Protein AF-A0A4V6DCN6-F1 (afdb_monomer)

Radius of gyration: 33.29 Å; Cα contacts (8 Å, |Δi|>4): 86; chains: 1; bounding box: 68×56×121 Å

Structure (mmCIF, N/CA/C/O backbone):
data_AF-A0A4V6DCN6-F1
#
_entry.id   AF-A0A4V6DCN6-F1
#
loop_
_atom_site.group_PDB
_atom_site.id
_atom_site.type_symbol
_atom_site.label_atom_id
_atom_site.label_alt_id
_atom_site.label_comp_id
_atom_site.label_asym_id
_atom_site.label_entity_id
_atom_site.label_seq_id
_atom_site.pdbx_PDB_ins_code
_atom_site.Cartn_x
_atom_site.Cartn_y
_atom_site.Cartn_z
_atom_site.occupancy
_atom_site.B_iso_or_equiv
_atom_site.auth_seq_id
_atom_site.auth_comp_id
_atom_site.auth_asym_id
_atom_site.auth_atom_id
_atom_site.pdbx_PDB_model_num
ATOM 1 N N . MET A 1 1 ? -40.122 43.906 3.421 1.00 46.59 1 MET A N 1
ATOM 2 C CA . MET A 1 1 ? -39.725 44.360 2.070 1.00 46.59 1 MET A CA 1
ATOM 3 C C . MET A 1 1 ? -38.212 44.338 2.011 1.00 46.59 1 MET A C 1
ATOM 5 O O . MET A 1 1 ? -37.623 44.639 3.036 1.00 46.59 1 MET A O 1
ATOM 9 N N . THR A 1 2 ? -37.674 44.012 0.832 1.00 41.50 2 THR A N 1
ATOM 10 C CA . THR A 1 2 ? -36.264 43.833 0.426 1.00 41.50 2 THR A CA 1
ATOM 11 C C . THR A 1 2 ? -35.662 42.458 0.709 1.00 41.50 2 THR A C 1
ATOM 13 O O . THR A 1 2 ? -35.612 42.057 1.863 1.00 41.50 2 THR A O 1
ATOM 16 N N . SER A 1 3 ? -35.117 41.706 -0.240 1.00 47.59 3 SER A N 1
ATOM 17 C CA . SER A 1 3 ? -35.215 41.632 -1.705 1.00 47.59 3 SER A CA 1
ATOM 18 C C . SER A 1 3 ? -34.607 40.267 -2.047 1.00 47.59 3 SER A C 1
ATOM 20 O O . SER A 1 3 ? -33.651 39.842 -1.402 1.00 47.59 3 SER A O 1
ATOM 22 N N . GLN A 1 4 ? -35.210 39.582 -3.009 1.00 46.34 4 GLN A N 1
ATOM 23 C CA . GLN A 1 4 ? -34.698 38.380 -3.668 1.00 46.34 4 GLN A CA 1
ATOM 24 C C . GLN A 1 4 ? -33.655 38.796 -4.732 1.00 46.34 4 GLN A C 1
ATOM 26 O O . GLN A 1 4 ? -33.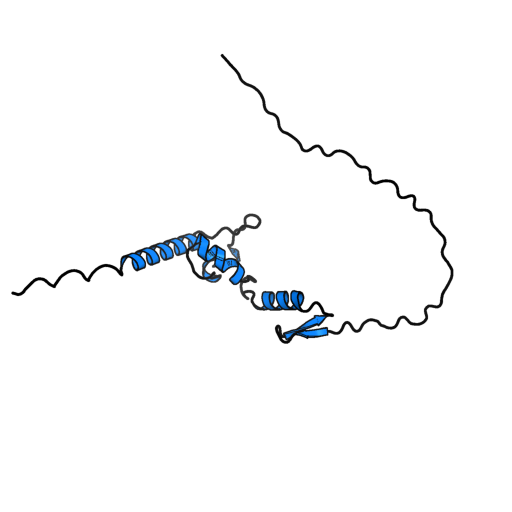444 39.998 -4.908 1.00 46.34 4 GLN A O 1
ATOM 31 N N . GLU A 1 5 ? -33.103 37.820 -5.464 1.00 47.31 5 GLU A N 1
ATOM 32 C CA . GLU A 1 5 ? -32.206 37.942 -6.636 1.00 47.31 5 GLU A CA 1
ATOM 33 C C . GLU A 1 5 ? -30.696 38.071 -6.295 1.00 47.31 5 GLU A C 1
ATOM 35 O O . GLU A 1 5 ? -30.326 38.772 -5.363 1.00 47.31 5 GLU A O 1
ATOM 40 N N . LEU A 1 6 ? -29.727 37.448 -6.976 1.00 45.19 6 LEU A N 1
ATOM 41 C CA . LEU A 1 6 ? -29.704 36.711 -8.240 1.00 45.19 6 LEU A CA 1
ATOM 42 C C . LEU A 1 6 ? -28.418 35.849 -8.262 1.00 45.19 6 LEU A C 1
ATOM 44 O O . LEU A 1 6 ? -27.385 36.245 -7.723 1.00 45.19 6 LEU A O 1
ATOM 48 N N . SER A 1 7 ? -28.498 34.675 -8.879 1.00 44.66 7 SER A N 1
ATOM 49 C CA . SER A 1 7 ? -27.378 33.790 -9.207 1.00 44.66 7 SER A CA 1
ATOM 50 C C . SER A 1 7 ? -26.418 34.444 -10.201 1.00 44.66 7 SER A C 1
ATOM 52 O O . SER A 1 7 ? -26.894 35.066 -11.141 1.00 44.66 7 SER A O 1
ATOM 54 N N . ASP A 1 8 ? -25.108 34.203 -10.101 1.00 40.66 8 ASP A N 1
ATOM 55 C CA . ASP A 1 8 ? -24.263 34.279 -11.298 1.00 40.66 8 ASP A CA 1
ATOM 56 C C . ASP A 1 8 ? -23.115 33.264 -11.252 1.00 40.66 8 ASP A C 1
ATOM 58 O O . ASP A 1 8 ? -22.229 33.295 -10.393 1.00 40.66 8 ASP A O 1
ATOM 62 N N . SER A 1 9 ? -23.200 32.299 -12.164 1.00 50.00 9 SER A N 1
ATOM 63 C CA . SER A 1 9 ? -22.186 31.288 -12.434 1.00 50.00 9 SER A CA 1
ATOM 64 C C . SER A 1 9 ? -21.173 31.871 -13.411 1.00 50.00 9 SER A C 1
ATOM 66 O O . SER A 1 9 ? -21.497 32.106 -14.569 1.00 50.00 9 SER A O 1
ATOM 68 N N . VAL A 1 10 ? -19.928 32.051 -12.975 1.00 52.41 10 VAL A N 1
ATOM 69 C CA . VAL A 1 10 ? -18.818 32.356 -13.885 1.00 52.41 10 VAL A CA 1
ATOM 70 C C . VAL A 1 10 ? -18.356 31.058 -14.544 1.00 52.41 10 VAL A C 1
ATOM 72 O O . VAL A 1 10 ? -17.744 30.199 -13.908 1.00 52.41 10 VAL A O 1
ATOM 75 N N . ALA A 1 11 ? -18.683 30.912 -15.825 1.00 51.44 11 ALA A N 1
ATOM 76 C CA . ALA A 1 11 ? -18.055 29.954 -16.724 1.00 51.44 11 ALA A CA 1
ATOM 77 C C . ALA A 1 11 ? -16.62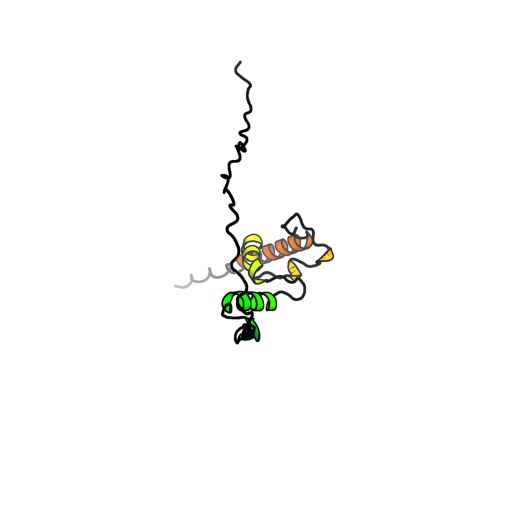3 30.419 -17.060 1.00 51.44 11 ALA A C 1
ATOM 79 O O . ALA A 1 11 ? -16.422 31.616 -17.273 1.00 51.44 11 ALA A O 1
ATOM 80 N N . PRO A 1 12 ? -15.624 29.525 -17.151 1.00 45.69 12 PRO A N 1
ATOM 81 C CA . PRO A 1 12 ? -14.406 29.840 -17.875 1.00 45.69 12 PRO A CA 1
ATOM 82 C C . PRO A 1 12 ? -14.688 29.744 -19.377 1.00 45.69 12 PRO A C 1
ATOM 84 O O . PRO A 1 12 ? -14.980 28.679 -19.922 1.00 45.69 12 PRO A O 1
ATOM 87 N N . ASP A 1 13 ? -14.630 30.910 -19.999 1.00 42.78 13 ASP A N 1
ATOM 88 C CA . ASP A 1 13 ? -14.678 31.164 -21.427 1.00 42.78 13 ASP A CA 1
ATOM 89 C C . ASP A 1 13 ? -13.533 30.416 -22.150 1.00 42.78 13 ASP A C 1
ATOM 91 O O . ASP A 1 13 ? -12.358 30.546 -21.800 1.00 42.78 13 ASP A O 1
ATOM 95 N N . LEU A 1 14 ? -13.893 29.549 -23.101 1.00 54.31 14 LEU A N 1
ATOM 96 C CA . LEU A 1 14 ? -12.974 28.820 -23.981 1.00 54.31 14 LEU A CA 1
ATOM 97 C C . LEU A 1 14 ? -12.818 29.626 -25.272 1.00 54.31 14 LEU A C 1
ATOM 99 O O . LEU A 1 14 ? -13.360 29.263 -26.317 1.00 54.31 14 LEU A O 1
ATOM 103 N N . ASP A 1 15 ? -12.081 30.729 -25.184 1.00 46.31 15 ASP A N 1
ATOM 104 C CA . ASP A 1 15 ? -11.796 31.575 -26.335 1.00 46.31 15 ASP A CA 1
ATOM 105 C C . ASP A 1 15 ? -10.623 31.030 -27.173 1.00 46.31 15 ASP A C 1
ATOM 107 O O . ASP A 1 15 ? -9.469 30.954 -26.754 1.00 46.31 15 ASP A O 1
ATOM 111 N N . SER A 1 16 ? -10.991 30.663 -28.401 1.00 52.69 16 SER A N 1
ATOM 112 C CA . SER A 1 16 ? -10.300 30.913 -29.670 1.00 52.69 16 SER A CA 1
ATOM 113 C C . SER A 1 16 ? -8.856 30.429 -29.894 1.00 52.69 16 SER A C 1
ATOM 115 O O . SER A 1 16 ? -7.861 31.058 -29.551 1.00 52.69 16 SER A O 1
ATOM 117 N N . VAL A 1 17 ? -8.793 29.368 -30.701 1.00 55.66 17 VAL A N 1
ATOM 118 C CA . VAL A 1 17 ? -7.841 29.110 -31.797 1.00 55.66 17 VAL A CA 1
ATOM 119 C C . VAL A 1 17 ? -7.060 30.322 -32.344 1.00 55.66 17 VAL A C 1
ATOM 121 O O . VAL A 1 17 ? -7.652 31.296 -32.799 1.00 55.66 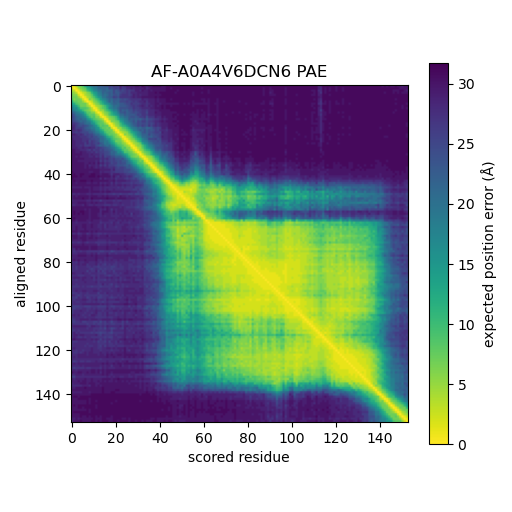17 VAL A O 1
ATOM 124 N N . ALA A 1 18 ? -5.734 30.170 -32.430 1.00 43.91 18 ALA A N 1
ATOM 125 C CA . ALA A 1 18 ? -4.878 30.676 -33.512 1.00 43.91 18 ALA A CA 1
ATOM 126 C C . ALA A 1 18 ? -3.487 30.014 -33.404 1.00 43.91 18 ALA A C 1
ATOM 128 O O . ALA A 1 18 ? -2.595 30.519 -32.728 1.00 43.91 18 ALA A O 1
ATOM 129 N N . LEU A 1 19 ? -3.303 28.845 -34.026 1.00 44.22 19 LEU A N 1
ATOM 130 C CA . LEU A 1 19 ? -1.961 28.341 -34.332 1.00 44.22 19 LEU A CA 1
ATOM 131 C C . LEU A 1 19 ? -1.605 28.855 -35.725 1.00 44.22 19 LEU A C 1
ATOM 133 O O . LEU A 1 19 ? -2.139 28.360 -36.715 1.00 44.22 19 LEU A O 1
ATOM 137 N N . ASP A 1 20 ? -0.741 29.867 -35.767 1.00 46.28 20 ASP A N 1
ATOM 138 C CA . ASP A 1 20 ? -0.162 30.431 -36.985 1.00 46.28 20 ASP A CA 1
ATOM 139 C C . ASP A 1 20 ? 0.494 29.336 -37.846 1.00 46.28 20 ASP A C 1
ATOM 141 O O . ASP A 1 20 ? 1.564 28.808 -37.551 1.00 46.28 20 ASP A O 1
ATOM 145 N N . ASN A 1 21 ? -0.210 28.953 -38.904 1.00 57.16 21 ASN A N 1
ATOM 146 C CA . ASN A 1 21 ? 0.217 28.970 -40.302 1.00 57.16 21 ASN A CA 1
ATOM 147 C C . ASN A 1 21 ? 1.744 28.917 -40.540 1.00 57.16 21 ASN A C 1
ATOM 149 O O . ASN A 1 21 ? 2.343 29.901 -40.972 1.00 57.16 21 ASN A O 1
ATOM 153 N N . ILE A 1 22 ? 2.381 27.759 -40.352 1.00 50.22 22 ILE A N 1
ATOM 154 C CA . ILE A 1 22 ? 3.722 27.528 -40.909 1.00 50.22 22 ILE A CA 1
ATOM 155 C C . ILE A 1 22 ? 3.548 27.003 -42.338 1.00 50.22 22 ILE A C 1
ATOM 157 O O . ILE A 1 22 ? 3.165 25.856 -42.562 1.00 50.22 22 ILE A O 1
ATOM 161 N N . GLU A 1 23 ? 3.804 27.879 -43.306 1.00 48.16 23 GLU A N 1
ATOM 162 C CA . GLU A 1 23 ? 3.890 27.581 -44.734 1.00 48.16 23 GLU A CA 1
ATOM 163 C C . GLU A 1 23 ? 5.002 26.547 -44.986 1.00 48.16 23 GLU A C 1
ATOM 165 O O . GLU A 1 23 ? 6.194 26.857 -44.986 1.00 48.16 23 GLU A O 1
ATOM 170 N N . MET A 1 24 ? 4.615 25.283 -45.165 1.00 51.34 24 MET A N 1
ATOM 171 C CA . MET A 1 24 ? 5.542 24.201 -45.485 1.00 51.34 24 MET A CA 1
ATOM 172 C C . MET A 1 24 ? 5.857 24.251 -46.985 1.00 51.34 24 MET A C 1
ATOM 174 O O . MET A 1 24 ? 5.142 23.692 -47.814 1.00 51.34 24 MET A O 1
ATOM 178 N N . THR A 1 25 ? 6.926 24.953 -47.348 1.00 46.78 25 THR A N 1
ATOM 179 C CA . THR A 1 25 ? 7.517 24.860 -48.688 1.00 46.78 25 THR A CA 1
ATOM 180 C C . THR A 1 25 ? 8.342 23.569 -48.781 1.00 46.78 25 THR A C 1
ATOM 182 O O . THR A 1 25 ? 9.261 23.384 -47.980 1.00 46.78 25 THR A O 1
ATOM 185 N N . PRO A 1 26 ? 8.069 22.651 -49.731 1.00 42.16 26 PRO A N 1
ATOM 186 C CA . PRO A 1 26 ? 8.925 21.489 -49.944 1.00 42.16 26 PRO A CA 1
ATOM 187 C C . PRO A 1 26 ? 10.225 21.964 -50.593 1.00 42.16 26 PRO A C 1
ATOM 189 O O . PRO A 1 26 ? 10.209 22.463 -51.718 1.00 42.16 26 PRO A O 1
ATOM 192 N N . LYS A 1 27 ? 11.352 21.840 -49.888 1.00 38.47 27 LYS A N 1
ATOM 193 C CA . LYS A 1 27 ? 12.677 22.062 -50.473 1.00 38.47 27 LYS A CA 1
ATOM 194 C C . LYS A 1 27 ? 13.325 20.710 -50.736 1.00 38.47 27 LYS A C 1
ATOM 196 O O . LYS A 1 27 ? 13.362 19.850 -49.864 1.00 38.47 27 LYS A O 1
ATOM 201 N N . GLU A 1 28 ? 13.711 20.546 -51.991 1.00 46.09 28 GLU A N 1
ATOM 202 C CA . GLU A 1 28 ? 13.985 19.293 -52.679 1.00 46.09 28 GLU A CA 1
ATOM 203 C C . GLU A 1 28 ? 15.106 18.442 -52.063 1.00 46.09 28 GLU A C 1
ATOM 205 O O . GLU A 1 28 ? 16.069 18.947 -51.487 1.00 46.09 28 GLU A O 1
ATOM 210 N N . LEU A 1 29 ? 14.946 17.127 -52.237 1.00 50.03 29 LEU A N 1
ATOM 211 C CA . LEU A 1 29 ? 15.928 16.069 -52.002 1.00 50.03 29 LEU A CA 1
ATOM 212 C C . LEU A 1 29 ? 17.242 16.323 -52.759 1.00 50.03 29 LEU A C 1
ATOM 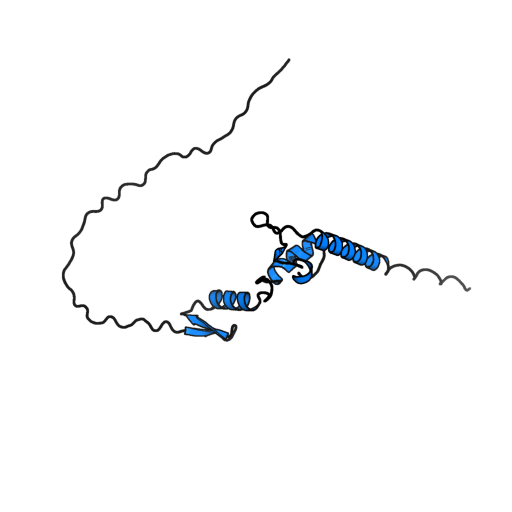214 O O . LEU A 1 29 ? 17.196 16.525 -53.974 1.00 50.03 29 LEU A O 1
ATOM 218 N N . PRO A 1 30 ? 18.407 16.127 -52.123 1.00 43.31 30 PRO A N 1
ATOM 219 C CA . PRO A 1 30 ? 19.589 15.656 -52.814 1.00 43.31 30 PRO A CA 1
ATOM 220 C C . PRO A 1 30 ? 19.728 14.139 -52.621 1.00 43.31 30 PRO A C 1
ATOM 222 O O . PRO A 1 30 ? 19.956 13.636 -51.525 1.00 43.31 30 PRO A O 1
ATOM 225 N N . ASP A 1 31 ? 19.477 13.446 -53.726 1.00 37.38 31 ASP A N 1
ATOM 226 C CA . ASP A 1 31 ? 20.327 12.423 -54.337 1.00 37.38 31 ASP A CA 1
ATOM 227 C C . ASP A 1 31 ? 21.234 11.561 -53.431 1.00 37.38 31 ASP A C 1
ATOM 229 O O . ASP A 1 31 ? 22.224 12.021 -52.866 1.00 37.38 31 ASP A O 1
ATOM 233 N N . SER A 1 32 ? 20.881 10.274 -53.379 1.00 53.97 32 SER A N 1
ATOM 234 C CA . SER A 1 32 ? 21.757 9.094 -53.371 1.00 53.97 32 SER A CA 1
ATOM 235 C C . SER A 1 32 ? 23.195 9.290 -52.863 1.00 53.97 32 SER A C 1
ATOM 237 O O . SER A 1 32 ? 24.146 9.345 -53.639 1.00 53.97 32 SER A O 1
ATOM 239 N N . GLY A 1 33 ? 23.364 9.291 -51.541 1.00 42.88 33 GLY A N 1
ATOM 240 C CA . GLY A 1 33 ? 24.626 8.932 -50.894 1.00 42.88 33 GLY A CA 1
ATOM 241 C C . GLY A 1 33 ? 24.570 7.477 -50.435 1.00 42.88 33 GLY A C 1
ATOM 242 O O . GLY A 1 33 ? 23.611 7.086 -49.773 1.00 42.88 33 GLY A O 1
ATOM 243 N N . GLU A 1 34 ? 25.568 6.688 -50.833 1.00 45.06 34 GLU A N 1
ATOM 244 C CA . GLU A 1 34 ? 25.838 5.307 -50.418 1.00 45.06 34 GLU A CA 1
ATOM 245 C C . GLU A 1 34 ? 25.378 4.984 -48.987 1.00 45.06 34 GLU A C 1
ATOM 247 O O . GLU A 1 34 ? 25.835 5.580 -48.014 1.00 45.06 34 GLU A O 1
ATOM 252 N N . LEU A 1 35 ? 24.513 3.974 -48.863 1.00 52.19 35 LEU A N 1
ATOM 253 C CA . LEU A 1 35 ? 24.322 3.236 -47.618 1.00 52.19 35 LEU A CA 1
ATOM 254 C C . LEU A 1 35 ? 25.565 2.369 -47.383 1.00 52.19 35 LEU A C 1
ATOM 256 O O . LEU A 1 35 ? 25.517 1.162 -47.616 1.00 52.19 35 LEU A O 1
ATOM 260 N N . ASP A 1 36 ? 26.673 2.970 -46.959 1.00 46.03 36 ASP A N 1
ATOM 261 C CA . ASP A 1 36 ? 27.803 2.211 -46.429 1.00 46.03 36 ASP A CA 1
ATOM 262 C C . ASP A 1 36 ? 27.949 2.476 -44.928 1.00 46.03 36 ASP A C 1
ATOM 264 O O . ASP A 1 36 ? 28.037 3.613 -44.471 1.00 46.03 36 ASP A O 1
ATOM 268 N N . ASN A 1 37 ? 27.931 1.374 -44.178 1.00 55.09 37 ASN A N 1
ATOM 269 C CA . ASN A 1 37 ? 28.042 1.276 -42.723 1.00 55.09 37 ASN A CA 1
ATOM 270 C C . ASN A 1 37 ? 26.909 1.892 -41.882 1.00 55.09 37 ASN A C 1
ATOM 272 O O . ASN A 1 37 ? 27.061 2.909 -41.211 1.00 55.09 37 ASN A O 1
ATOM 276 N N . VAL A 1 38 ? 25.806 1.146 -41.757 1.00 53.94 38 VAL A N 1
ATOM 277 C CA . VAL A 1 38 ? 25.149 1.067 -40.445 1.00 53.94 38 VAL A CA 1
ATOM 278 C C . VAL A 1 38 ? 26.023 0.145 -39.591 1.00 53.94 38 VAL A C 1
ATOM 280 O O . VAL A 1 38 ? 25.861 -1.075 -39.623 1.00 53.94 38 VAL A O 1
ATOM 283 N N . GLU A 1 39 ? 26.996 0.707 -38.868 1.00 56.69 39 GLU A N 1
ATOM 284 C CA . GLU A 1 39 ? 27.526 0.023 -37.684 1.00 56.69 39 GLU A CA 1
ATOM 285 C C . GLU A 1 39 ? 26.320 -0.347 -36.806 1.00 56.69 39 GLU A C 1
ATOM 287 O O . GLU A 1 39 ? 25.464 0.515 -36.568 1.00 56.69 39 GLU A O 1
ATOM 292 N N . PRO A 1 40 ? 26.195 -1.590 -36.313 1.00 54.66 40 PRO A N 1
ATOM 293 C CA . PRO A 1 40 ? 25.199 -1.881 -35.302 1.00 54.66 40 PRO A CA 1
ATOM 294 C C . PRO A 1 40 ? 25.611 -1.144 -34.021 1.00 54.66 40 PRO A C 1
ATOM 296 O O . PRO A 1 40 ? 26.343 -1.678 -33.190 1.00 54.66 40 PRO A O 1
ATOM 299 N N . LEU A 1 41 ? 25.135 0.090 -33.840 1.00 55.31 41 LEU A N 1
ATOM 300 C CA . LEU A 1 41 ? 25.072 0.750 -32.537 1.00 55.31 41 LEU A CA 1
ATOM 301 C C . LEU A 1 41 ? 24.013 0.039 -31.685 1.00 55.31 41 LEU A C 1
ATOM 303 O O . LEU A 1 41 ? 22.997 0.632 -31.344 1.00 55.31 41 LEU A O 1
ATOM 307 N N . ASP A 1 42 ? 24.197 -1.250 -31.402 1.00 56.06 42 ASP A N 1
ATOM 308 C CA . ASP A 1 42 ? 23.152 -2.043 -30.748 1.00 56.06 42 ASP A CA 1
ATOM 309 C C . ASP A 1 42 ? 23.686 -3.003 -29.684 1.00 56.06 42 ASP A C 1
ATOM 311 O O . ASP A 1 42 ? 23.064 -4.006 -29.344 1.00 56.06 42 ASP A O 1
ATOM 315 N N . SER A 1 43 ? 24.833 -2.675 -29.084 1.00 58.97 43 SER A N 1
ATOM 316 C CA . SER A 1 43 ? 25.148 -3.187 -27.751 1.00 58.97 43 SER A CA 1
ATOM 317 C C . SER A 1 43 ? 24.781 -2.123 -26.724 1.00 58.97 43 SER A C 1
ATOM 319 O O . SER A 1 43 ? 25.641 -1.423 -26.184 1.00 58.97 43 SER A O 1
ATOM 321 N N . VAL A 1 44 ? 23.485 -1.969 -26.456 1.00 63.22 44 VAL A N 1
ATOM 322 C CA . VAL A 1 44 ? 23.078 -1.326 -25.209 1.00 63.22 44 VAL A CA 1
ATOM 323 C C . VAL A 1 44 ? 23.599 -2.219 -24.084 1.00 63.22 44 VAL A C 1
ATOM 325 O O . VAL A 1 44 ? 23.059 -3.290 -23.832 1.00 63.22 44 VAL A O 1
ATOM 328 N N . GLU A 1 45 ? 24.711 -1.820 -23.467 1.00 69.00 45 GLU A N 1
ATOM 329 C CA . GLU A 1 45 ? 25.375 -2.618 -22.440 1.00 69.00 45 GLU A CA 1
ATOM 330 C C . GLU A 1 45 ? 24.440 -2.756 -21.230 1.00 69.00 45 GLU A C 1
ATOM 332 O O . GLU A 1 45 ? 24.146 -1.794 -20.509 1.00 69.00 45 GLU A O 1
ATOM 337 N N . GLU A 1 46 ? 23.910 -3.964 -21.055 1.00 71.88 46 GLU A N 1
ATOM 338 C CA . GLU A 1 46 ? 23.131 -4.355 -19.892 1.00 71.88 46 GLU A CA 1
ATOM 339 C C . GLU A 1 46 ? 24.083 -4.628 -18.728 1.00 71.88 46 GLU A C 1
ATOM 341 O O . GLU A 1 46 ? 24.775 -5.644 -18.678 1.00 71.88 46 GLU A O 1
ATOM 346 N N . VAL A 1 47 ? 24.121 -3.712 -17.763 1.00 74.75 47 VAL A N 1
ATOM 347 C CA . VAL A 1 47 ? 25.001 -3.829 -16.597 1.00 74.75 47 VAL A CA 1
ATOM 348 C C . VAL A 1 47 ? 24.217 -4.407 -15.426 1.00 74.75 47 VAL A C 1
ATOM 350 O O . VAL A 1 47 ? 23.155 -3.895 -15.056 1.00 74.75 47 VAL A O 1
ATOM 353 N N . GLN A 1 48 ? 24.751 -5.458 -14.799 1.00 77.88 48 GLN A N 1
ATOM 354 C CA . GLN A 1 48 ? 24.166 -6.010 -13.580 1.00 77.88 48 GLN A CA 1
ATOM 355 C C . GLN A 1 48 ? 24.311 -5.018 -12.424 1.00 77.88 48 GLN A C 1
ATOM 357 O O . GLN A 1 48 ? 25.411 -4.596 -12.062 1.00 77.88 48 GLN A O 1
ATOM 362 N N . CYS A 1 49 ? 23.196 -4.673 -11.788 1.00 76.88 49 CYS A N 1
ATOM 363 C CA . CYS A 1 49 ? 23.207 -3.786 -10.643 1.00 76.88 49 CYS A CA 1
ATOM 364 C C . CYS A 1 49 ? 23.535 -4.541 -9.345 1.00 76.88 49 CYS A C 1
ATOM 366 O O . CYS A 1 49 ? 22.732 -5.366 -8.905 1.00 76.88 49 CYS A O 1
ATOM 368 N N . PRO A 1 50 ? 24.617 -4.196 -8.620 1.00 74.00 50 PRO A N 1
ATOM 369 C CA . PRO A 1 50 ? 24.966 -4.872 -7.367 1.00 74.00 50 PRO A CA 1
ATOM 370 C C . PRO A 1 50 ? 23.983 -4.581 -6.219 1.00 74.00 50 PRO A C 1
ATOM 372 O O . PRO A 1 50 ? 24.017 -5.244 -5.188 1.00 74.00 50 PRO A O 1
ATOM 375 N N . ARG A 1 51 ? 23.104 -3.577 -6.361 1.00 73.50 51 ARG A N 1
ATOM 376 C CA . ARG A 1 51 ? 22.144 -3.171 -5.316 1.00 73.50 51 ARG A CA 1
ATOM 377 C C . ARG A 1 51 ? 20.791 -3.873 -5.424 1.00 73.50 51 ARG A C 1
ATOM 379 O O . ARG A 1 51 ? 20.085 -3.950 -4.418 1.00 73.50 51 ARG A O 1
ATOM 386 N N . CYS A 1 52 ? 20.395 -4.296 -6.624 1.00 78.56 52 CYS A N 1
ATOM 387 C CA . CYS A 1 52 ? 19.113 -4.963 -6.872 1.00 78.56 52 CYS A CA 1
ATOM 388 C C . CYS A 1 52 ? 19.247 -6.337 -7.542 1.00 78.56 52 CYS A C 1
ATOM 390 O O . CYS A 1 52 ? 18.258 -7.056 -7.589 1.00 78.56 52 CYS A O 1
ATOM 392 N N . GLY A 1 53 ? 20.430 -6.706 -8.047 1.00 74.00 53 GLY A N 1
ATOM 393 C CA . GLY A 1 53 ? 20.692 -7.981 -8.721 1.00 74.00 53 GLY A CA 1
ATOM 394 C C . GLY A 1 53 ? 20.196 -8.067 -10.170 1.00 74.00 53 GLY A C 1
ATOM 395 O O . GLY A 1 53 ? 20.505 -9.051 -10.836 1.00 74.00 53 GLY A O 1
ATOM 396 N N . MET A 1 54 ? 19.472 -7.053 -10.662 1.00 77.12 54 MET A N 1
ATOM 397 C CA . MET A 1 54 ? 18.876 -7.009 -12.005 1.00 77.12 54 MET A CA 1
ATOM 398 C C . MET A 1 54 ? 19.780 -6.281 -13.010 1.00 77.12 54 MET A C 1
ATOM 400 O O . MET A 1 54 ? 20.577 -5.425 -12.621 1.00 77.12 54 MET A O 1
ATOM 404 N N . PHE A 1 55 ? 19.635 -6.599 -14.296 1.00 76.94 55 PHE A N 1
ATOM 405 C CA . PHE A 1 55 ? 20.336 -5.931 -15.395 1.00 76.94 55 PHE A CA 1
ATOM 406 C C . PHE A 1 55 ? 19.601 -4.651 -15.824 1.00 76.94 55 PHE A C 1
ATOM 408 O O . PHE A 1 55 ? 18.369 -4.628 -15.892 1.00 76.94 55 PHE A O 1
ATOM 415 N N . HIS A 1 56 ? 20.348 -3.573 -16.075 1.00 73.62 56 HIS A N 1
ATOM 416 C CA . HIS A 1 56 ? 19.814 -2.287 -16.535 1.00 73.62 56 HIS A CA 1
ATOM 417 C C . HIS A 1 56 ? 20.624 -1.763 -17.724 1.00 73.62 56 HIS A C 1
ATOM 419 O O . HIS A 1 56 ? 21.852 -1.817 -17.711 1.00 73.62 56 HIS A O 1
ATOM 425 N N . THR A 1 57 ? 19.937 -1.219 -18.723 1.00 69.81 57 THR A N 1
ATOM 426 C CA . THR A 1 57 ? 20.528 -0.644 -19.931 1.00 69.81 57 THR A CA 1
ATOM 427 C C . THR A 1 57 ? 21.055 0.775 -19.680 1.00 69.81 57 THR A C 1
ATOM 429 O O . THR A 1 57 ? 20.341 1.628 -19.152 1.00 69.81 57 THR A O 1
ATOM 432 N N . GLY A 1 58 ? 22.323 1.020 -20.034 1.00 60.09 58 GLY A N 1
ATOM 433 C CA . GLY A 1 58 ? 22.923 2.349 -20.241 1.00 60.09 58 GLY A CA 1
ATOM 434 C C . GLY A 1 58 ? 22.620 3.436 -19.197 1.00 60.09 58 GLY A C 1
ATOM 435 O O . GLY A 1 58 ? 21.728 4.253 -19.393 1.00 60.09 58 GLY A O 1
ATOM 436 N N . GLY A 1 59 ? 23.403 3.521 -18.113 1.00 55.44 59 GLY A N 1
ATOM 437 C CA . GLY A 1 59 ? 23.516 4.721 -17.255 1.00 55.44 59 GLY A CA 1
ATOM 438 C C . GLY A 1 59 ? 22.277 5.154 -16.443 1.00 55.44 59 GLY A C 1
ATOM 439 O O . GLY A 1 59 ? 22.431 5.810 -15.410 1.00 55.44 59 GLY A O 1
ATOM 440 N N . ALA A 1 60 ? 21.064 4.723 -16.803 1.00 60.72 60 ALA A N 1
ATOM 441 C CA . ALA A 1 60 ? 19.801 4.953 -16.094 1.00 60.72 60 ALA A CA 1
ATOM 442 C C . ALA A 1 60 ? 19.644 4.030 -14.867 1.00 60.72 60 ALA A C 1
ATOM 444 O O . ALA A 1 60 ? 18.566 3.540 -14.529 1.00 60.72 60 ALA A O 1
ATOM 445 N N . PHE A 1 61 ? 20.754 3.804 -14.164 1.00 66.81 61 PHE A N 1
ATOM 446 C CA . PHE A 1 61 ? 20.880 2.882 -13.043 1.00 66.81 61 PHE A CA 1
ATOM 447 C C . PHE A 1 61 ? 19.958 3.236 -11.879 1.00 66.81 61 PHE A C 1
ATOM 449 O O . PHE A 1 61 ? 19.472 2.346 -11.195 1.00 66.81 61 PHE A O 1
ATOM 456 N N . ARG A 1 62 ? 19.735 4.527 -11.602 1.00 72.50 62 ARG A N 1
ATOM 457 C CA . ARG A 1 62 ? 19.060 4.943 -10.364 1.00 72.50 62 ARG A CA 1
ATOM 458 C C . ARG A 1 62 ? 17.579 4.611 -10.366 1.00 72.50 62 ARG A C 1
ATOM 460 O O . ARG A 1 62 ? 17.140 3.976 -9.414 1.00 72.50 62 ARG A O 1
ATOM 467 N N . GLU A 1 63 ? 16.847 5.007 -11.403 1.00 81.31 63 GLU A N 1
ATOM 468 C CA . GLU A 1 63 ? 15.392 4.837 -11.427 1.00 81.31 63 GLU A CA 1
ATOM 469 C C . GLU A 1 63 ? 15.009 3.375 -11.655 1.00 81.31 63 GLU A C 1
ATOM 471 O O . GLU A 1 63 ? 14.237 2.810 -10.885 1.00 81.31 63 GLU A O 1
ATOM 476 N N . ALA A 1 64 ? 15.643 2.705 -12.624 1.00 80.75 64 ALA A N 1
ATOM 477 C CA . ALA A 1 64 ? 15.390 1.291 -12.883 1.00 80.75 64 ALA A CA 1
ATOM 478 C C . ALA A 1 64 ? 15.760 0.408 -11.674 1.00 80.75 64 ALA A C 1
ATOM 480 O O . ALA A 1 64 ? 14.986 -0.471 -11.286 1.00 80.75 64 ALA A O 1
ATOM 481 N N . CYS A 1 65 ? 16.887 0.681 -11.001 1.00 83.06 65 CYS A N 1
ATOM 482 C CA . CYS A 1 65 ? 17.243 -0.020 -9.765 1.00 83.06 65 CYS A CA 1
ATOM 483 C C . CYS A 1 65 ? 16.280 0.312 -8.624 1.00 83.06 65 CYS A C 1
ATOM 485 O O . CYS A 1 65 ? 15.949 -0.575 -7.832 1.00 83.06 65 CYS A O 1
ATOM 487 N N . PHE A 1 66 ? 15.867 1.573 -8.491 1.00 83.25 66 PHE A N 1
ATOM 488 C CA . PHE A 1 66 ? 14.927 1.994 -7.459 1.00 83.25 66 PHE A CA 1
ATOM 489 C C . PHE A 1 66 ? 13.590 1.271 -7.624 1.00 83.25 66 PHE A C 1
ATOM 491 O O . PHE A 1 66 ? 13.132 0.624 -6.679 1.00 83.25 66 PHE A O 1
ATOM 498 N N . GLN A 1 67 ? 13.038 1.271 -8.836 1.00 86.06 67 GLN A N 1
ATOM 499 C CA . GLN A 1 67 ? 11.789 0.591 -9.146 1.00 86.06 67 GLN A CA 1
ATOM 500 C C . GLN A 1 67 ? 11.908 -0.928 -8.987 1.00 86.06 67 GLN A C 1
ATOM 502 O O . GLN A 1 67 ? 11.023 -1.541 -8.393 1.00 86.06 67 GLN A O 1
ATOM 507 N N . ALA A 1 68 ? 13.013 -1.544 -9.427 1.00 85.25 68 ALA A N 1
ATOM 508 C CA . ALA A 1 68 ? 13.250 -2.977 -9.234 1.00 85.25 68 ALA A CA 1
ATOM 509 C C . ALA A 1 68 ? 13.260 -3.355 -7.745 1.00 85.25 68 ALA A C 1
ATOM 511 O O . ALA A 1 68 ? 12.602 -4.311 -7.336 1.00 85.25 68 ALA A O 1
ATOM 512 N N . ARG A 1 69 ? 13.941 -2.565 -6.905 1.00 85.50 69 ARG A N 1
ATOM 513 C CA . ARG A 1 69 ? 13.971 -2.794 -5.450 1.00 85.50 69 ARG A CA 1
ATOM 514 C C . ARG A 1 69 ? 12.614 -2.564 -4.804 1.00 85.50 69 ARG A C 1
ATOM 516 O O . ARG A 1 69 ? 12.257 -3.309 -3.897 1.00 85.50 69 ARG A O 1
ATOM 523 N N . ARG A 1 70 ? 11.870 -1.551 -5.251 1.00 88.56 70 ARG A N 1
ATOM 524 C CA . ARG A 1 70 ? 10.511 -1.282 -4.772 1.00 88.56 70 ARG A CA 1
ATOM 525 C C . ARG A 1 70 ? 9.576 -2.437 -5.128 1.00 88.56 70 ARG A C 1
ATOM 527 O O . ARG A 1 70 ? 8.874 -2.940 -4.262 1.00 88.56 70 ARG A O 1
ATOM 534 N N . ASN A 1 71 ? 9.627 -2.912 -6.370 1.00 87.50 71 ASN A N 1
ATOM 535 C CA . ASN A 1 71 ? 8.830 -4.044 -6.836 1.00 87.50 71 ASN A CA 1
ATOM 536 C C . ASN A 1 71 ? 9.176 -5.338 -6.087 1.00 87.50 71 ASN A C 1
ATOM 538 O O . ASN A 1 71 ? 8.267 -6.063 -5.703 1.00 87.50 71 ASN A O 1
ATOM 542 N N . ALA A 1 72 ? 10.458 -5.593 -5.805 1.00 86.94 72 ALA A N 1
ATOM 543 C CA . ALA A 1 72 ? 10.897 -6.769 -5.047 1.00 86.94 72 ALA A CA 1
ATOM 544 C C . ALA A 1 72 ? 10.434 -6.777 -3.576 1.00 86.94 72 ALA A C 1
ATOM 546 O O . ALA A 1 72 ? 10.445 -7.825 -2.937 1.00 86.94 72 ALA A O 1
ATOM 547 N N . ARG A 1 73 ? 10.046 -5.619 -3.026 1.00 88.81 73 ARG A N 1
ATOM 548 C CA . ARG A 1 73 ? 9.517 -5.482 -1.657 1.00 88.81 73 ARG A CA 1
ATOM 549 C C . ARG A 1 73 ? 7.997 -5.524 -1.584 1.00 88.81 73 ARG A C 1
ATOM 551 O O . ARG A 1 73 ? 7.450 -5.489 -0.486 1.00 88.81 73 ARG A O 1
ATOM 558 N N . ARG A 1 74 ? 7.308 -5.561 -2.726 1.00 92.50 74 ARG A N 1
ATOM 559 C CA . ARG A 1 74 ? 5.849 -5.646 -2.737 1.00 92.50 74 ARG A CA 1
ATOM 560 C C . ARG A 1 74 ? 5.408 -6.934 -2.055 1.00 92.50 74 ARG A C 1
ATOM 562 O O . ARG A 1 74 ? 5.983 -7.999 -2.267 1.00 92.50 74 ARG A O 1
ATOM 569 N N . CYS A 1 75 ? 4.364 -6.822 -1.250 1.00 90.88 75 CYS A N 1
ATOM 570 C CA . CYS A 1 75 ? 3.725 -7.946 -0.599 1.00 90.88 75 CYS A CA 1
ATOM 571 C C . CYS A 1 75 ? 3.285 -8.971 -1.647 1.00 90.88 75 CYS A C 1
ATOM 573 O O . CYS A 1 75 ? 2.574 -8.626 -2.587 1.00 90.88 75 CYS A O 1
ATOM 575 N N . ALA A 1 76 ? 3.665 -10.236 -1.474 1.00 88.06 76 ALA A N 1
ATOM 576 C CA . ALA A 1 76 ? 3.306 -11.292 -2.419 1.00 88.06 76 ALA A CA 1
ATOM 577 C C . ALA A 1 76 ? 1.787 -11.525 -2.504 1.00 88.06 76 ALA A C 1
ATOM 579 O O . ALA A 1 76 ? 1.291 -11.956 -3.539 1.00 88.06 76 ALA A O 1
ATOM 580 N N . ARG A 1 77 ? 1.049 -11.227 -1.424 1.00 86.81 77 ARG A N 1
ATOM 581 C CA . ARG A 1 77 ? -0.401 -11.442 -1.352 1.00 86.81 77 ARG A CA 1
ATOM 582 C C . ARG A 1 77 ? -1.199 -10.338 -2.044 1.00 86.81 77 ARG A C 1
ATOM 584 O O . ARG A 1 77 ? -2.168 -10.636 -2.728 1.00 86.81 77 ARG A O 1
ATOM 591 N N . TYR A 1 78 ? -0.786 -9.082 -1.872 1.00 85.25 78 TYR A N 1
ATOM 592 C CA . TYR A 1 78 ? -1.569 -7.915 -2.307 1.00 85.25 78 TYR A CA 1
ATOM 593 C C . TYR A 1 78 ? -0.861 -7.038 -3.346 1.00 85.25 78 TYR A C 1
ATOM 595 O O . TYR A 1 78 ? -1.439 -6.078 -3.841 1.00 85.25 78 TYR A O 1
ATOM 603 N N . GLY A 1 79 ? 0.413 -7.296 -3.646 1.00 87.94 79 GLY A N 1
ATOM 604 C CA . GLY A 1 79 ? 1.227 -6.444 -4.518 1.00 87.94 79 GLY A CA 1
ATOM 605 C C . GLY A 1 79 ? 1.514 -5.046 -3.950 1.00 87.94 79 GLY A C 1
ATOM 606 O O . GLY A 1 79 ? 2.053 -4.201 -4.662 1.00 87.94 79 GLY A O 1
ATOM 607 N N . LEU A 1 80 ? 1.167 -4.791 -2.685 1.00 89.56 80 LEU A N 1
ATOM 608 C CA . LEU A 1 80 ? 1.318 -3.496 -2.024 1.00 89.56 80 LEU A CA 1
ATOM 609 C C . LEU A 1 80 ? 2.708 -3.332 -1.419 1.00 89.56 80 LEU A C 1
ATOM 611 O O . LEU A 1 80 ? 3.283 -4.282 -0.891 1.00 89.56 80 LEU A O 1
ATOM 615 N N . LEU A 1 81 ? 3.231 -2.111 -1.443 1.00 91.88 81 LEU A N 1
ATOM 616 C CA . LEU A 1 81 ? 4.417 -1.748 -0.678 1.00 91.88 81 LEU A CA 1
ATOM 617 C C . LEU A 1 81 ? 3.960 -1.294 0.716 1.00 91.88 81 LEU A C 1
ATOM 619 O O . LEU A 1 81 ? 3.301 -0.265 0.825 1.00 91.88 81 LEU A O 1
ATOM 623 N N . HIS A 1 82 ? 4.257 -2.051 1.773 1.00 92.25 82 HIS A N 1
ATOM 624 C CA . HIS A 1 82 ? 3.742 -1.738 3.117 1.00 92.25 82 HIS A CA 1
ATOM 625 C C . HIS A 1 82 ? 4.228 -0.373 3.614 1.00 92.25 82 HIS A C 1
ATOM 627 O O . HIS A 1 82 ? 3.461 0.361 4.233 1.00 92.25 82 HIS A O 1
ATOM 633 N N . GLU A 1 83 ? 5.458 0.003 3.258 1.00 91.19 83 GLU A N 1
ATOM 634 C CA . GLU A 1 83 ? 6.057 1.281 3.642 1.00 91.19 83 GLU A CA 1
ATOM 635 C C . GLU A 1 83 ? 5.259 2.502 3.142 1.00 91.19 83 GLU A C 1
ATOM 637 O O . GLU A 1 83 ? 5.334 3.567 3.754 1.00 91.19 83 GLU A O 1
ATOM 642 N N . ASP A 1 84 ? 4.463 2.361 2.071 1.00 91.38 84 ASP A N 1
ATOM 643 C CA . ASP A 1 84 ? 3.586 3.437 1.580 1.00 91.38 84 ASP A CA 1
ATOM 644 C C . ASP A 1 84 ? 2.381 3.680 2.506 1.00 91.38 84 ASP A C 1
ATOM 646 O O . ASP A 1 84 ? 1.794 4.764 2.498 1.00 91.38 84 ASP A O 1
ATOM 650 N N . TYR A 1 85 ? 2.020 2.688 3.323 1.00 90.50 85 TYR A N 1
ATOM 651 C CA . TYR A 1 85 ? 0.837 2.710 4.180 1.00 90.50 85 TYR A CA 1
ATOM 652 C C . TYR A 1 85 ? 1.162 2.861 5.670 1.00 90.50 85 TYR A C 1
ATOM 654 O O . TYR A 1 85 ? 0.252 3.108 6.458 1.00 90.50 85 TYR A O 1
ATOM 662 N N . ASP A 1 86 ? 2.433 2.788 6.073 1.00 92.56 86 ASP A N 1
ATOM 663 C CA . ASP A 1 86 ? 2.839 2.957 7.475 1.00 92.56 86 ASP A CA 1
ATOM 664 C C 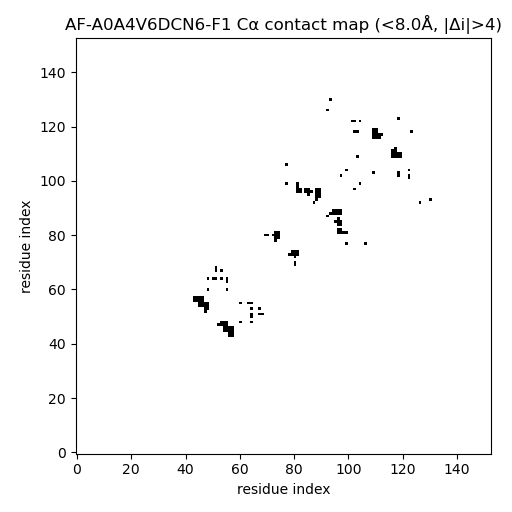. ASP A 1 86 ? 2.434 4.333 8.031 1.00 92.56 86 ASP A C 1
ATOM 666 O O . ASP A 1 86 ? 1.879 4.437 9.124 1.00 92.56 86 ASP A O 1
ATOM 670 N N . VAL A 1 87 ? 2.659 5.405 7.261 1.00 92.06 87 VAL A N 1
ATOM 671 C CA . VAL A 1 87 ? 2.301 6.776 7.665 1.00 92.06 87 VAL A CA 1
ATOM 672 C C . VAL A 1 87 ? 0.790 6.947 7.854 1.00 92.06 87 VAL A C 1
ATOM 674 O O . VAL A 1 87 ? 0.393 7.379 8.940 1.00 92.06 87 VAL A O 1
ATOM 677 N N . PRO A 1 88 ? -0.077 6.622 6.872 1.00 88.38 88 PRO A N 1
ATOM 678 C CA . PRO A 1 88 ? -1.516 6.724 7.082 1.00 88.38 88 PRO A CA 1
ATOM 679 C C . PRO A 1 88 ? -2.013 5.757 8.163 1.00 88.38 88 PRO A C 1
ATOM 681 O O . PRO A 1 88 ? -2.873 6.148 8.946 1.00 88.38 88 PRO A O 1
ATOM 684 N N . ALA A 1 89 ? -1.457 4.548 8.287 1.00 89.38 89 ALA A N 1
ATOM 685 C CA . ALA A 1 89 ? -1.849 3.620 9.348 1.00 89.38 89 ALA A CA 1
ATOM 686 C C . ALA A 1 89 ? -1.567 4.204 10.744 1.00 89.38 89 ALA A C 1
ATOM 688 O O . ALA A 1 89 ? -2.430 4.187 11.627 1.00 89.38 89 ALA A O 1
ATOM 689 N N . ARG A 1 90 ? -0.403 4.835 10.910 1.00 91.62 90 ARG A N 1
ATOM 690 C CA . ARG A 1 90 ? -0.040 5.530 12.145 1.00 91.62 90 ARG A CA 1
ATOM 691 C C . ARG A 1 90 ? -0.898 6.756 12.409 1.00 91.62 90 ARG A C 1
ATOM 693 O O . ARG A 1 90 ? -1.293 6.984 13.549 1.00 91.62 90 ARG A O 1
ATOM 700 N N . PHE A 1 91 ? -1.188 7.536 11.372 1.00 89.69 91 PHE A N 1
ATOM 701 C CA . PHE A 1 91 ? -1.940 8.778 11.504 1.00 89.69 91 PHE A CA 1
ATOM 702 C C . PHE A 1 91 ? -3.432 8.546 11.778 1.00 89.69 91 PHE A C 1
ATOM 704 O O . PHE A 1 91 ? -3.989 9.176 12.673 1.00 89.69 91 PHE A O 1
ATOM 711 N N . PHE A 1 92 ? -4.075 7.636 11.044 1.00 84.94 92 PHE A N 1
ATOM 712 C CA . PHE A 1 92 ? -5.516 7.397 11.155 1.00 84.94 92 PHE A CA 1
ATOM 713 C C . PHE A 1 92 ? -5.879 6.402 12.256 1.00 84.94 92 PHE A C 1
ATOM 715 O O . PHE A 1 92 ? -6.939 6.531 12.864 1.00 84.94 92 PHE A O 1
ATOM 722 N N . TYR A 1 93 ? -5.013 5.423 12.527 1.00 85.12 93 TYR A N 1
ATOM 723 C CA . TYR A 1 93 ? -5.363 4.279 13.373 1.00 85.12 93 TYR A CA 1
ATOM 724 C C . TYR A 1 93 ? -4.432 4.078 14.569 1.00 85.12 93 TYR A C 1
ATOM 726 O O . TYR A 1 93 ? -4.659 3.176 15.372 1.00 85.12 93 TYR A O 1
ATOM 734 N N . GLY A 1 94 ? -3.389 4.902 14.712 1.00 85.50 94 GLY A N 1
ATOM 735 C CA . GLY A 1 94 ? -2.460 4.817 15.839 1.00 85.50 94 GLY A CA 1
ATOM 736 C C . GLY A 1 94 ? -1.645 3.522 15.883 1.00 85.50 94 GLY A C 1
ATOM 737 O O . GLY A 1 94 ? -1.122 3.180 16.943 1.00 85.50 94 GLY A O 1
ATOM 738 N N . VAL A 1 95 ? -1.546 2.800 14.761 1.00 87.56 95 VAL A N 1
ATOM 739 C CA . VAL A 1 95 ? -0.723 1.589 14.626 1.00 87.56 95 VAL A CA 1
ATOM 740 C C . VAL A 1 95 ? 0.626 1.941 14.001 1.00 87.56 95 VAL A C 1
ATOM 742 O O . VAL A 1 95 ? 0.691 2.723 13.060 1.00 87.56 95 VAL A O 1
ATOM 745 N N . ASP A 1 96 ? 1.722 1.386 14.515 1.00 88.06 96 ASP A N 1
ATOM 746 C CA . ASP A 1 96 ? 3.066 1.811 14.089 1.00 88.06 96 ASP A CA 1
ATOM 747 C C . ASP A 1 96 ? 3.432 1.392 12.660 1.00 88.06 96 ASP A C 1
ATOM 749 O O . ASP A 1 96 ? 4.218 2.079 12.007 1.00 88.06 96 ASP A O 1
ATOM 753 N N . LYS A 1 97 ? 2.894 0.264 12.185 1.00 91.56 97 LYS A N 1
ATOM 754 C CA . LYS A 1 97 ? 3.130 -0.268 10.840 1.00 91.56 97 LYS A CA 1
ATOM 755 C C . LYS A 1 97 ? 1.841 -0.793 10.238 1.00 91.56 97 LYS A C 1
ATOM 757 O O . LYS A 1 97 ? 0.980 -1.306 10.956 1.00 91.56 97 LYS A O 1
ATOM 762 N N . PHE A 1 98 ? 1.733 -0.691 8.922 1.00 92.19 98 PHE A N 1
ATOM 763 C CA . PHE A 1 98 ? 0.628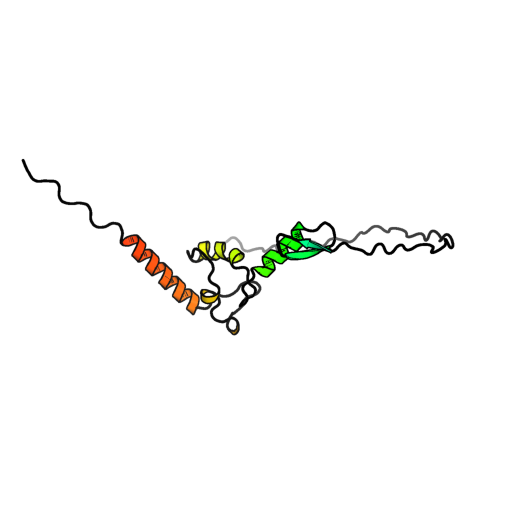 -1.270 8.181 1.00 92.19 98 PHE A CA 1
ATOM 764 C C . PHE A 1 98 ? 0.729 -2.801 8.167 1.00 92.19 98 PHE A C 1
ATOM 766 O O . PHE A 1 98 ? 1.742 -3.371 7.757 1.00 92.19 98 PHE A O 1
ATOM 773 N N . ASP A 1 99 ? -0.350 -3.462 8.583 1.00 90.88 99 ASP A N 1
ATOM 774 C CA . ASP A 1 99 ? -0.509 -4.910 8.489 1.00 90.88 99 ASP A CA 1
ATOM 775 C C . ASP A 1 99 ? -1.578 -5.256 7.448 1.00 90.88 99 ASP A C 1
ATOM 777 O O . ASP A 1 99 ? -2.781 -5.099 7.665 1.00 90.88 99 ASP A O 1
ATOM 781 N N . CYS A 1 100 ? -1.129 -5.746 6.296 1.00 89.56 100 CYS A N 1
ATOM 782 C CA . CYS A 1 100 ? -2.007 -6.086 5.188 1.00 89.56 100 CYS A CA 1
ATOM 783 C C . CYS A 1 100 ? -3.036 -7.177 5.526 1.00 89.56 100 CYS A C 1
ATOM 785 O O . CYS A 1 100 ? -4.118 -7.163 4.950 1.00 89.56 100 CYS A O 1
ATOM 787 N N . GLU A 1 101 ? -2.748 -8.082 6.468 1.00 89.69 101 GLU A N 1
ATOM 788 C CA . GLU A 1 101 ? -3.702 -9.130 6.861 1.00 89.69 101 GLU A CA 1
ATOM 789 C C . GLU A 1 101 ? -4.819 -8.561 7.733 1.00 89.69 101 GLU A C 1
ATOM 791 O O . GLU A 1 101 ? -5.967 -9.000 7.676 1.00 89.69 101 GLU A O 1
ATOM 796 N N . PHE A 1 102 ? -4.470 -7.555 8.530 1.00 89.56 102 PHE A N 1
ATOM 797 C CA . PHE A 1 102 ? -5.401 -6.851 9.384 1.00 89.56 102 PHE A CA 1
ATOM 798 C C . PHE A 1 102 ? -6.308 -5.914 8.581 1.00 89.56 102 PHE A C 1
ATOM 800 O O . PHE A 1 102 ? -7.522 -5.926 8.774 1.00 89.56 102 PHE A O 1
ATOM 807 N N . PHE A 1 103 ? -5.730 -5.104 7.687 1.00 87.56 103 PHE A N 1
ATOM 808 C CA . PHE A 1 103 ? -6.467 -4.081 6.936 1.00 87.56 103 PHE A CA 1
ATOM 809 C C . PHE A 1 103 ? -7.173 -4.621 5.691 1.00 87.56 103 PHE A C 1
ATOM 811 O O . PHE A 1 103 ? -8.210 -4.086 5.299 1.00 87.56 103 PHE A O 1
ATOM 818 N N . VAL A 1 104 ? -6.633 -5.677 5.079 1.00 88.00 104 VAL A N 1
ATOM 819 C CA . VAL A 1 104 ? -7.198 -6.332 3.893 1.00 88.00 104 VAL A CA 1
ATOM 820 C C . VAL A 1 104 ? -7.390 -7.823 4.186 1.00 88.00 104 VAL A C 1
ATOM 822 O O . VAL A 1 104 ? -6.698 -8.670 3.622 1.00 88.00 104 VAL A O 1
ATOM 825 N N . PRO A 1 105 ? -8.318 -8.187 5.086 1.00 86.50 105 PRO A N 1
ATOM 826 C CA . PRO A 1 105 ? -8.499 -9.584 5.477 1.00 86.50 105 PRO A CA 1
ATOM 827 C C . PRO A 1 105 ? -8.933 -10.463 4.298 1.00 86.50 105 PRO A C 1
ATOM 829 O O . PRO A 1 105 ? -8.517 -11.614 4.198 1.00 86.50 105 PRO A O 1
ATOM 832 N N . ASP A 1 1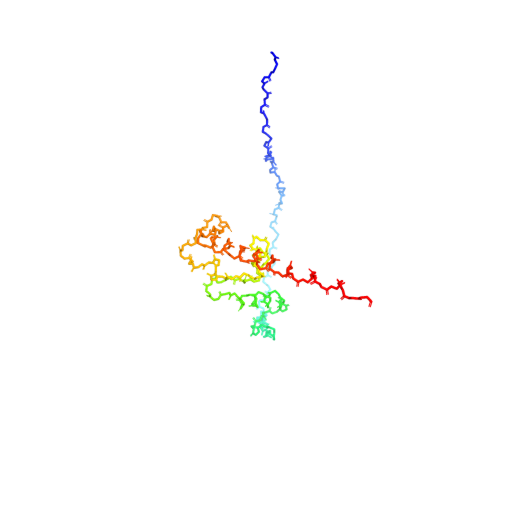06 ? -9.731 -9.908 3.385 1.00 86.81 106 ASP A N 1
ATOM 833 C CA . ASP A 1 106 ? -10.222 -10.590 2.195 1.00 86.81 106 ASP A CA 1
ATOM 834 C C . ASP A 1 106 ? -10.238 -9.619 1.008 1.00 86.81 106 ASP A C 1
ATOM 836 O O . ASP A 1 106 ? -10.983 -8.638 1.005 1.00 86.81 106 ASP A O 1
ATOM 840 N N . VAL A 1 107 ? -9.394 -9.890 0.009 1.00 81.31 107 VAL A N 1
ATOM 841 C CA . VAL A 1 107 ? -9.291 -9.094 -1.226 1.00 81.31 107 VAL A CA 1
ATOM 842 C C . VAL A 1 107 ? -10.550 -9.149 -2.072 1.00 81.31 107 VAL A C 1
ATOM 844 O O . VAL A 1 107 ? -10.867 -8.160 -2.726 1.00 81.31 107 VAL A O 1
ATOM 847 N N . GLU A 1 108 ? -11.269 -10.270 -2.070 1.00 83.94 108 GLU A N 1
ATOM 848 C CA . GLU A 1 108 ? -12.455 -10.446 -2.916 1.00 83.94 108 GLU A CA 1
ATOM 849 C C . GLU A 1 108 ? -13.640 -9.626 -2.400 1.00 83.94 108 GLU A C 1
ATOM 851 O O . GLU A 1 108 ? -14.543 -9.275 -3.157 1.00 83.94 108 GLU A O 1
ATOM 856 N N . LYS A 1 109 ? -13.621 -9.296 -1.106 1.00 84.44 109 LYS A N 1
ATOM 857 C CA . LYS A 1 109 ? -14.648 -8.497 -0.433 1.00 84.44 109 LYS A CA 1
ATOM 858 C C . LYS A 1 109 ? -14.264 -7.028 -0.275 1.00 84.44 109 LYS A C 1
ATOM 860 O O . LYS A 1 109 ? -15.006 -6.287 0.368 1.00 84.44 109 LYS A O 1
ATOM 865 N N . LEU A 1 110 ? -13.115 -6.605 -0.808 1.00 84.31 110 LEU A N 1
ATOM 866 C CA . LEU A 1 110 ? -12.740 -5.199 -0.776 1.00 84.31 110 LEU A CA 1
ATOM 867 C C . LEU A 1 110 ? -13.670 -4.385 -1.669 1.00 84.31 110 LEU A C 1
ATOM 869 O O . LEU A 1 110 ? -13.752 -4.595 -2.878 1.00 84.31 110 LEU A O 1
ATOM 873 N N . GLU A 1 111 ? -14.316 -3.399 -1.063 1.00 84.94 111 GLU A N 1
ATOM 874 C CA . GLU A 1 111 ? -15.087 -2.403 -1.783 1.00 84.94 111 GLU A CA 1
ATOM 875 C C . GLU A 1 111 ? -14.197 -1.197 -2.096 1.00 84.94 111 GLU A C 1
ATOM 877 O O . GLU A 1 111 ? -13.492 -0.667 -1.232 1.00 84.94 111 GLU A O 1
ATOM 882 N N . MET A 1 112 ? -14.221 -0.765 -3.355 1.00 87.06 112 MET A N 1
ATOM 883 C CA . MET A 1 112 ? -13.487 0.408 -3.815 1.00 87.06 112 MET A CA 1
ATOM 884 C C . MET A 1 112 ? -14.455 1.479 -4.302 1.00 87.06 112 MET A C 1
ATOM 886 O O . MET A 1 112 ? -15.322 1.218 -5.133 1.00 87.06 112 MET A O 1
ATOM 890 N N . HIS A 1 113 ? -14.242 2.710 -3.848 1.00 86.94 113 HIS A N 1
ATOM 891 C CA . HIS A 1 113 ? -14.879 3.907 -4.384 1.00 86.94 113 HIS A CA 1
ATOM 892 C C . HIS A 1 113 ? -13.828 4.767 -5.087 1.00 86.94 113 HIS A C 1
ATOM 894 O O . HIS A 1 113 ? -13.102 5.543 -4.460 1.00 86.94 113 HIS A O 1
ATOM 900 N N . GLY A 1 114 ? -13.733 4.618 -6.411 1.00 88.38 114 GLY A N 1
ATOM 901 C CA . GLY A 1 114 ? -12.685 5.259 -7.206 1.00 88.38 114 GLY A CA 1
ATOM 902 C C . GLY A 1 114 ? -11.300 4.775 -6.771 1.00 88.38 114 GLY A C 1
ATOM 903 O O . GLY A 1 114 ? -11.003 3.590 -6.870 1.00 88.38 114 GLY A O 1
ATOM 904 N N . ASN A 1 115 ? -10.478 5.693 -6.254 1.00 83.62 115 ASN A N 1
ATOM 905 C CA . ASN A 1 115 ? -9.136 5.392 -5.738 1.00 83.62 115 ASN A CA 1
ATOM 906 C C . ASN A 1 115 ? -9.113 5.121 -4.223 1.00 83.62 115 ASN A C 1
ATOM 908 O O . ASN A 1 115 ? -8.041 4.938 -3.647 1.00 83.62 115 ASN A O 1
ATOM 912 N N . THR A 1 116 ? -10.274 5.135 -3.567 1.00 79.19 116 THR A N 1
ATOM 913 C CA . THR A 1 116 ? -10.392 4.965 -2.119 1.00 79.19 116 THR A CA 1
ATOM 914 C C . THR A 1 116 ? -10.872 3.556 -1.804 1.00 79.19 116 THR A C 1
ATOM 916 O O . THR A 1 116 ? -11.949 3.152 -2.237 1.00 79.19 116 THR A O 1
ATOM 919 N N . ILE A 1 117 ? -10.093 2.820 -1.014 1.00 82.31 117 ILE A N 1
ATOM 920 C CA . ILE A 1 117 ? -10.521 1.537 -0.448 1.00 82.31 117 ILE A CA 1
ATOM 921 C C . ILE A 1 117 ? -11.429 1.828 0.746 1.00 82.31 117 ILE A C 1
ATOM 923 O O . ILE A 1 117 ? -11.040 2.567 1.656 1.00 82.31 117 ILE A O 1
ATOM 927 N N . ILE A 1 118 ? -12.622 1.239 0.759 1.00 84.25 118 ILE A N 1
ATOM 928 C CA . ILE A 1 118 ? -13.487 1.271 1.934 1.00 84.25 118 ILE A CA 1
ATOM 929 C C . ILE A 1 118 ? -13.021 0.183 2.889 1.00 84.25 118 ILE A C 1
ATOM 931 O O . ILE A 1 118 ? -12.981 -1.000 2.554 1.00 84.25 118 ILE A O 1
ATOM 935 N N . VAL A 1 119 ? -12.645 0.596 4.095 1.00 83.25 119 VAL A N 1
ATOM 936 C CA . VAL A 1 119 ? -12.196 -0.328 5.133 1.00 83.25 119 VAL A CA 1
ATOM 937 C C . VAL A 1 119 ? -13.391 -1.169 5.602 1.00 83.25 119 VAL A C 1
ATOM 939 O O . VAL A 1 119 ? -14.391 -0.592 6.039 1.00 83.25 119 VAL A O 1
ATOM 942 N N . PRO A 1 120 ? -13.319 -2.515 5.551 1.00 87.38 120 PRO A N 1
ATOM 943 C CA . PRO A 1 120 ? -14.418 -3.369 5.994 1.00 87.38 120 PRO A CA 1
ATOM 944 C C . PRO A 1 120 ? -14.788 -3.122 7.464 1.00 87.38 120 PRO A C 1
ATOM 946 O O . PRO A 1 120 ? -13.911 -2.912 8.304 1.00 87.38 120 PRO A O 1
ATOM 949 N N . GLN A 1 121 ? -16.077 -3.222 7.813 1.00 87.19 121 GLN A N 1
ATOM 950 C CA . GLN A 1 121 ? -16.549 -2.979 9.189 1.00 87.19 121 GLN A CA 1
ATOM 951 C C . GLN A 1 121 ? -15.853 -3.852 10.244 1.00 87.19 121 GLN A C 1
ATOM 953 O O . GLN A 1 121 ? -15.633 -3.408 11.369 1.00 87.19 121 GLN A O 1
ATOM 958 N N . GLU A 1 122 ? -15.482 -5.085 9.892 1.00 87.19 122 GLU A N 1
ATOM 959 C CA . GLU A 1 122 ? -14.740 -5.973 10.791 1.00 87.19 122 GLU A CA 1
ATOM 960 C C . GLU A 1 122 ? -13.390 -5.368 11.203 1.00 87.19 122 GLU A C 1
ATOM 962 O O . GLU A 1 122 ? -13.003 -5.441 12.370 1.00 87.19 122 GLU A O 1
ATOM 967 N N . VAL A 1 123 ? -12.693 -4.734 10.258 1.00 88.25 123 VAL A N 1
ATOM 968 C CA . VAL A 1 123 ? -11.405 -4.078 10.500 1.00 88.25 123 VAL A CA 1
ATOM 969 C C . VAL A 1 123 ? -11.600 -2.868 11.410 1.00 88.25 123 VAL A C 1
ATOM 971 O O . VAL A 1 123 ? -10.858 -2.717 12.378 1.00 88.25 123 VAL A O 1
ATOM 974 N N . VAL A 1 124 ? -12.639 -2.058 11.169 1.00 88.31 124 VAL A N 1
ATOM 975 C CA . VAL A 1 124 ? -12.989 -0.913 12.032 1.00 88.31 124 VAL A CA 1
ATOM 976 C C . VAL A 1 124 ? -13.215 -1.366 13.475 1.00 88.31 124 VAL A C 1
ATOM 978 O O . VAL A 1 124 ? -12.600 -0.833 14.394 1.00 88.31 124 VAL A O 1
ATOM 981 N N . LYS A 1 125 ? -14.004 -2.426 13.681 1.00 90.25 125 LYS A N 1
ATOM 982 C CA . LYS A 1 125 ? -14.250 -2.973 15.021 1.00 90.25 125 LYS A CA 1
ATOM 983 C C . LYS A 1 125 ? -12.954 -3.418 15.712 1.00 90.25 125 LYS A C 1
ATOM 985 O O . LYS A 1 125 ? -12.747 -3.119 16.887 1.00 90.25 125 LYS A O 1
ATOM 990 N N . LYS A 1 126 ? -12.066 -4.117 14.995 1.00 88.56 126 LYS A N 1
ATOM 991 C CA . LYS A 1 126 ? -10.772 -4.551 15.550 1.00 88.56 126 LYS A CA 1
ATOM 992 C C . LYS A 1 126 ? -9.869 -3.364 15.914 1.00 88.56 126 LYS A C 1
ATOM 994 O O . LYS A 1 126 ? -9.121 -3.450 16.888 1.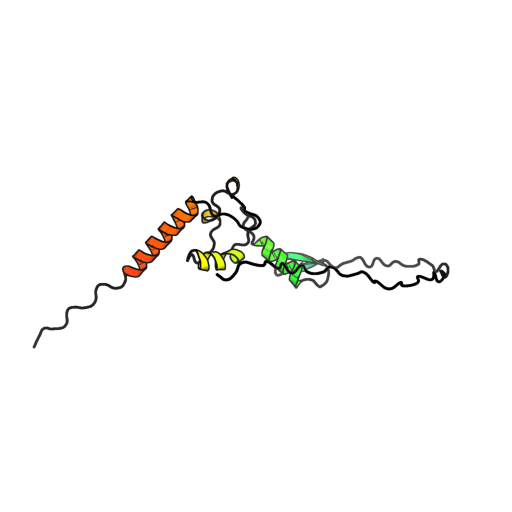00 88.56 126 LYS A O 1
ATOM 999 N N . LEU A 1 127 ? -9.933 -2.268 15.157 1.00 88.75 127 LEU A N 1
ATOM 1000 C CA . LEU A 1 127 ? -9.195 -1.035 15.449 1.00 88.75 127 LEU A CA 1
ATOM 1001 C C . LEU A 1 127 ? -9.698 -0.353 16.718 1.00 88.75 127 LEU A C 1
ATOM 1003 O O . LEU A 1 127 ? -8.887 0.064 17.546 1.00 88.75 127 LEU A O 1
ATOM 1007 N N . ASP A 1 128 ? -11.014 -0.286 16.902 1.00 88.81 128 ASP A N 1
ATOM 1008 C CA . ASP A 1 128 ? -11.606 0.257 18.125 1.00 88.81 128 ASP A CA 1
ATOM 1009 C C . ASP A 1 128 ? -11.161 -0.555 19.347 1.00 88.81 128 ASP A C 1
ATOM 1011 O O . ASP A 1 128 ? -10.668 0.005 20.327 1.00 88.81 128 ASP A O 1
ATOM 1015 N N . GLU A 1 129 ? -11.215 -1.887 19.260 1.00 88.88 129 GLU A N 1
ATOM 1016 C CA . GLU A 1 129 ? -10.727 -2.776 20.320 1.00 88.88 129 GLU A CA 1
ATOM 1017 C C . GLU A 1 129 ? -9.229 -2.577 20.619 1.00 88.88 129 GLU A C 1
ATOM 1019 O O . GLU A 1 129 ? -8.818 -2.603 21.783 1.00 88.88 129 GLU A O 1
ATOM 1024 N N . HIS A 1 130 ? -8.399 -2.370 19.591 1.00 84.12 130 HIS A N 1
ATOM 1025 C CA . HIS A 1 130 ? -6.975 -2.069 19.754 1.00 84.12 130 HIS A CA 1
ATOM 1026 C C . HIS A 1 130 ? -6.753 -0.729 20.475 1.00 84.12 130 HIS A C 1
ATOM 1028 O O . HIS A 1 130 ? -5.944 -0.643 21.405 1.00 84.12 130 HIS A O 1
ATOM 1034 N N . ASN A 1 131 ? -7.509 0.302 20.098 1.00 84.12 131 ASN A N 1
ATOM 1035 C CA . ASN A 1 131 ? -7.434 1.625 20.711 1.00 84.12 131 ASN A CA 1
ATOM 1036 C C . ASN A 1 131 ? -7.873 1.608 22.180 1.00 84.12 131 ASN A C 1
ATOM 1038 O O . ASN A 1 131 ? -7.199 2.205 23.023 1.00 84.12 131 ASN A O 1
ATOM 1042 N N . GLU A 1 132 ? -8.950 0.896 22.513 1.00 86.69 132 GLU A N 1
ATOM 1043 C CA . GLU A 1 132 ? -9.406 0.749 23.900 1.00 86.69 132 GLU A CA 1
ATOM 1044 C C . GLU A 1 132 ? -8.375 0.011 24.767 1.00 86.69 132 GLU A C 1
ATOM 1046 O O . GLU A 1 132 ? -8.070 0.458 25.877 1.00 86.69 132 GLU A O 1
ATOM 1051 N N . LYS A 1 133 ? -7.748 -1.053 24.245 1.00 85.25 133 LYS A N 1
ATOM 1052 C CA . LYS A 1 133 ? -6.639 -1.741 24.932 1.00 85.25 133 LYS A CA 1
ATOM 1053 C C . LYS A 1 133 ? -5.471 -0.790 25.197 1.00 85.25 133 LYS A C 1
ATOM 1055 O O . LYS A 1 133 ? -4.992 -0.705 26.326 1.00 85.25 133 LYS A O 1
ATOM 1060 N N . MET A 1 134 ? -5.057 -0.019 24.191 1.00 81.44 134 MET A N 1
ATOM 1061 C CA . MET A 1 134 ? -3.977 0.963 24.333 1.00 81.44 134 MET A CA 1
ATOM 1062 C C . MET A 1 134 ? -4.298 2.061 25.358 1.00 81.44 134 MET A C 1
ATOM 1064 O O . MET A 1 134 ? -3.400 2.497 26.083 1.00 81.44 134 MET A O 1
ATOM 1068 N N . LYS A 1 135 ? -5.557 2.507 25.458 1.00 80.94 135 LYS A N 1
ATOM 1069 C CA . LYS A 1 135 ? -5.992 3.463 26.492 1.00 80.94 135 LYS A CA 1
ATOM 1070 C C . LYS A 1 135 ? -5.880 2.857 27.892 1.00 80.94 135 LYS A C 1
ATOM 1072 O O . LYS A 1 135 ? -5.298 3.488 28.769 1.00 80.94 135 LYS A O 1
ATOM 1077 N N . GLN A 1 136 ? -6.356 1.627 28.093 1.00 77.25 136 GLN A N 1
ATOM 1078 C CA . GLN A 1 136 ? -6.273 0.939 29.389 1.00 77.25 136 GLN A CA 1
ATOM 1079 C C . GLN A 1 136 ? -4.818 0.741 29.846 1.00 77.25 136 GLN A C 1
ATOM 1081 O O . GLN A 1 136 ? -4.487 1.008 31.002 1.00 77.25 136 GLN A O 1
ATOM 1086 N N . THR A 1 137 ? -3.917 0.364 28.933 1.00 73.00 137 THR A N 1
ATOM 1087 C CA . THR A 1 137 ? -2.488 0.199 29.245 1.00 73.00 137 THR A CA 1
ATOM 1088 C C . THR A 1 137 ? -1.803 1.515 29.622 1.00 73.00 137 THR A C 1
ATOM 1090 O O . THR A 1 137 ? -0.907 1.505 30.460 1.00 73.00 137 THR A O 1
ATOM 1093 N N . LYS A 1 138 ? -2.225 2.656 29.057 1.00 63.25 138 LYS A N 1
ATOM 1094 C CA . LYS A 1 138 ? -1.678 3.985 29.398 1.00 63.25 138 LYS A CA 1
ATOM 1095 C C . LYS A 1 138 ? -2.179 4.527 30.741 1.00 63.25 138 LYS A C 1
ATOM 1097 O O . LYS A 1 138 ? -1.494 5.350 31.336 1.00 63.25 138 LYS A O 1
ATOM 1102 N N . ILE A 1 139 ? -3.334 4.065 31.224 1.00 60.75 139 ILE A N 1
ATOM 1103 C CA . ILE A 1 139 ? -3.915 4.473 32.517 1.00 60.75 139 ILE A CA 1
ATOM 1104 C C . ILE A 1 139 ? -3.312 3.661 33.684 1.00 60.75 139 ILE A C 1
ATOM 1106 O O . ILE A 1 139 ? -3.189 4.162 34.796 1.00 60.75 139 ILE A O 1
ATOM 1110 N N . SER A 1 140 ? -2.865 2.427 33.432 1.00 56.12 140 SER A N 1
ATOM 1111 C CA . SER A 1 140 ? -2.311 1.508 34.440 1.00 56.12 140 SER A CA 1
ATOM 1112 C C . SER A 1 140 ? -0.897 1.785 35.022 1.00 56.12 140 SER A C 1
ATOM 1114 O O . SER A 1 140 ? -0.609 1.163 36.046 1.00 56.12 140 SER A O 1
ATOM 1116 N N . PRO A 1 141 ? 0.023 2.624 34.485 1.00 49.91 141 PRO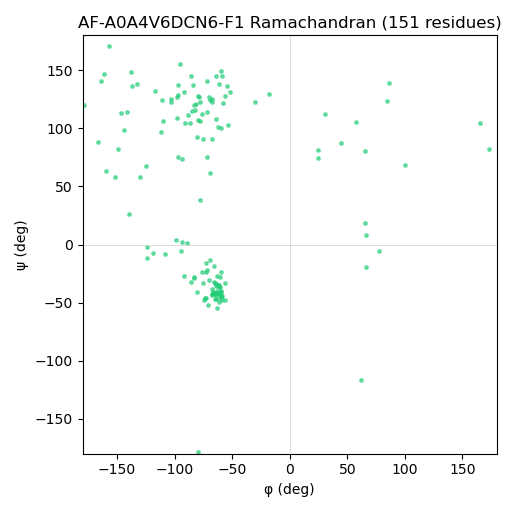 A N 1
ATOM 1117 C CA . PRO A 1 141 ? 1.377 2.739 35.052 1.00 49.91 141 PRO A CA 1
ATOM 1118 C C . PRO A 1 141 ? 1.552 3.795 36.158 1.00 49.91 141 PRO A C 1
ATOM 1120 O O . PRO A 1 141 ? 2.674 3.969 36.630 1.00 49.91 141 PRO A O 1
ATOM 1123 N N . GLN A 1 142 ? 0.508 4.524 36.570 1.00 49.94 142 GLN A N 1
ATOM 1124 C CA . GLN A 1 142 ? 0.628 5.597 37.573 1.00 49.94 142 GLN A CA 1
ATOM 1125 C C . GLN A 1 142 ? -0.403 5.488 38.699 1.00 49.94 142 GLN A C 1
ATOM 1127 O O . GLN A 1 142 ? -1.153 6.415 38.973 1.00 49.94 142 GLN A O 1
ATOM 1132 N N . THR A 1 143 ? -0.410 4.365 39.403 1.00 47.56 143 THR A N 1
ATOM 1133 C CA . THR A 1 143 ? -0.884 4.329 40.789 1.00 47.56 143 THR A CA 1
ATOM 1134 C C . THR A 1 143 ? 0.085 3.467 41.579 1.00 47.56 143 THR A C 1
ATOM 1136 O O . THR A 1 143 ? 0.459 2.396 41.105 1.00 47.56 143 THR A O 1
ATOM 1139 N N . ASN A 1 144 ? 0.453 3.938 42.773 1.00 52.28 144 ASN A N 1
ATOM 1140 C CA . ASN A 1 144 ? 1.267 3.286 43.810 1.00 52.28 144 ASN A CA 1
ATOM 1141 C C . ASN A 1 144 ? 2.741 3.719 43.858 1.00 52.28 144 ASN A C 1
ATOM 1143 O O . ASN A 1 144 ? 3.602 2.889 43.591 1.00 52.28 144 ASN A O 1
ATOM 1147 N N . LYS A 1 145 ? 3.029 4.972 44.257 1.00 50.50 145 LYS A N 1
ATOM 1148 C CA . LYS A 1 145 ? 4.129 5.327 45.192 1.00 50.50 145 LYS A CA 1
ATOM 1149 C C . LYS A 1 145 ? 3.900 6.708 45.834 1.00 50.50 145 LYS A C 1
ATOM 1151 O O . LYS A 1 145 ? 4.706 7.604 45.643 1.00 50.50 145 LYS A O 1
ATOM 1156 N N . GLU A 1 146 ? 2.837 6.873 46.608 1.00 50.47 146 GLU A N 1
ATOM 1157 C CA . GLU A 1 146 ? 2.801 7.873 47.684 1.00 50.47 146 GLU A CA 1
ATOM 1158 C C . GLU A 1 146 ? 2.006 7.254 48.828 1.00 50.47 146 GLU A C 1
ATOM 1160 O O . GLU A 1 146 ? 0.796 7.116 48.731 1.00 50.47 146 GLU A O 1
ATOM 1165 N N . ASP A 1 147 ? 2.730 6.715 49.807 1.00 50.25 147 ASP A N 1
ATOM 1166 C CA . ASP A 1 147 ? 2.478 6.873 51.242 1.00 50.25 147 ASP A CA 1
ATOM 1167 C C . ASP A 1 147 ? 3.298 5.822 51.993 1.00 50.25 147 ASP A C 1
ATOM 1169 O O . ASP A 1 147 ? 3.000 4.637 51.939 1.00 50.25 147 ASP A O 1
ATOM 1173 N N . GLU A 1 148 ? 4.392 6.270 52.613 1.00 52.12 148 GLU A N 1
ATOM 1174 C CA . GLU A 1 148 ? 4.833 5.887 53.965 1.00 52.12 148 GLU A CA 1
ATOM 1175 C C . GLU A 1 148 ? 6.220 6.493 54.222 1.00 52.12 148 GLU A C 1
ATOM 1177 O O . GLU A 1 148 ? 7.264 5.870 54.048 1.00 52.12 148 GLU A O 1
ATOM 1182 N N . ALA A 1 149 ? 6.233 7.766 54.620 1.00 52.09 149 ALA A N 1
ATOM 1183 C CA . ALA A 1 149 ? 7.389 8.377 55.270 1.00 52.09 149 ALA A CA 1
ATOM 1184 C C . ALA A 1 149 ? 6.939 9.504 56.209 1.00 52.09 149 ALA A C 1
ATOM 1186 O O . ALA A 1 149 ? 7.343 10.651 56.035 1.00 52.09 149 ALA A O 1
ATOM 1187 N N . LYS A 1 150 ? 6.084 9.187 57.193 1.00 55.09 150 LYS A N 1
ATOM 1188 C CA . LYS A 1 150 ? 5.892 10.004 58.406 1.00 55.09 150 LYS A CA 1
ATOM 1189 C C . LYS A 1 150 ? 5.517 9.143 59.616 1.00 55.09 150 LYS A C 1
ATOM 1191 O O . LYS A 1 150 ? 4.353 9.054 59.973 1.00 55.09 150 LYS A O 1
ATOM 1196 N N . GLN A 1 151 ? 6.534 8.557 60.234 1.00 47.16 151 GLN A N 1
ATOM 1197 C CA . GLN A 1 151 ? 6.702 8.262 61.668 1.00 47.16 151 GLN A CA 1
ATOM 1198 C C . GLN A 1 151 ? 8.094 7.607 61.736 1.00 47.16 151 GLN A C 1
ATOM 1200 O O . GLN A 1 151 ? 8.377 6.708 60.959 1.00 47.16 151 GLN A O 1
ATOM 1205 N N . ASP A 1 152 ? 9.087 8.120 62.448 1.00 52.59 152 ASP A N 1
ATOM 1206 C CA . ASP A 1 152 ? 9.079 8.427 63.868 1.00 52.59 152 ASP A CA 1
ATOM 1207 C C . ASP A 1 152 ? 10.128 9.493 64.240 1.00 52.59 152 ASP A C 1
ATOM 1209 O O . ASP A 1 152 ? 10.946 9.911 63.421 1.00 52.59 152 ASP A O 1
ATOM 1213 N N . GLN A 1 153 ? 9.986 9.921 65.493 1.00 47.09 153 GLN A N 1
ATOM 1214 C CA . GLN A 1 153 ? 10.633 10.979 66.278 1.00 47.09 153 GLN A CA 1
ATOM 1215 C C . GLN A 1 153 ? 12.160 11.093 66.199 1.00 47.09 153 GLN A C 1
ATOM 1217 O O . GLN A 1 153 ? 12.852 10.055 66.112 1.00 47.09 153 GLN A O 1
#

Sequence (153 aa):
MTSQELSDSVAPDLDSVALDNIEMTPKELPDSGELDNVEPLDSVEEVQCPRCGMFHTGGAFREACFQARRNARRCARYGLLHEDYDVPARFFYGVDKFDCEFFVPDVEKLEMHGNTIIVPQEVVKKLDEHNEKMKQTKISPQTNKEDEAKQDQ

Secondary structure (DSSP, 8-state):
--------------------------PPP----------------EEEPTTTS-EEETT-HHHHHHHHHHHHTS-TTT---GGGTHHHHHHHH--SS--HHHH-S-STT-EEETTEEEPPHHHHHHHHHHHHHHHHHHHTTS-----------

Nearest PDB structures (foldseek):
  6k4y-assembly1_M  TM=3.781E-01  e=7.929E+00  Tequatrovirus T4

Organism: Setaria viridis (NCBI:txid4556)

Solvent-accessible surface area (backbone atoms only — not comparable to full-atom values): 10507 Å² total; per-residue (Å²): 136,89,79,83,89,81,89,83,86,86,74,87,80,86,79,75,92,82,83,80,80,76,83,81,74,89,76,80,85,82,76,92,73,82,95,71,77,84,69,81,90,69,75,71,57,63,45,71,34,93,89,61,73,48,71,44,59,64,90,55,53,64,64,58,41,49,50,51,46,51,60,72,58,27,37,90,90,75,65,45,53,51,79,78,37,18,62,57,31,32,71,77,68,72,34,88,58,50,50,63,65,62,68,49,73,48,75,90,74,58,48,68,60,87,94,41,73,54,74,52,69,70,43,53,53,54,49,52,56,50,50,54,51,55,50,53,61,68,63,64,82,78,77,89,90,85,88,88,89,87,84,82,135

pLDDT: mean 70.48, std 17.97, range [37.38, 92.56]

Foldseek 3Di:
DDDDDDDDDDDPDPDDDDDDDDPDDDDDDDDDDDPDDPPPPPCQPFDQDPQQRGTDGDPPCPPVSVVSVQQVCQDPVPSHNFVVCQVVCCVVQVDRTDDCCLQCVDPVPWDDDDPDTDGDPVSVVVSVVVVVVVVVVVVPPDDDDDDDDDDDD

Mean predicted aligned error: 19.29 Å